Protein AF-A0A2S9FEK5-F1 (afdb_monomer_lite)

Radius of gyration: 18.77 Å; chains: 1; bounding box: 40×40×60 Å

Sequence (97 aa):
RIWVYCGNGKPSEIGGNNLPAKFLEGLTIRTNRTFQETYLANGGSNGVFNFPSSGAHDWGYWGQQLQQMKPDIQRVLGAVPQPSAPPAPVETPVSGG

Foldseek 3Di:
DEEEEAEQLAADPLDQPDDVFSVVRNVVLVVLVVVVVVCVVVVNDPYHYHYDNHDTNDPSVVVVVVVVCVVVCCVVVVPDDDPDDPDDDDDDDDDDD

Structure (mmCIF, N/CA/C/O backbone):
data_AF-A0A2S9FEK5-F1
#
_entry.id   AF-A0A2S9FEK5-F1
#
loop_
_atom_site.group_PDB
_atom_site.id
_atom_site.type_symbol
_atom_site.label_atom_id
_atom_site.label_alt_id
_atom_site.label_comp_id
_atom_site.label_asym_id
_atom_site.label_entity_id
_atom_site.label_seq_id
_atom_site.pdbx_PDB_ins_code
_atom_site.Cartn_x
_atom_site.Cartn_y
_atom_site.Cartn_z
_atom_site.occupancy
_atom_site.B_iso_or_equiv
_atom_site.auth_seq_id
_atom_site.auth_comp_id
_atom_site.auth_asym_id
_atom_site.auth_atom_id
_atom_site.pdbx_PDB_model_num
ATOM 1 N N . ARG A 1 1 ? -7.725 5.145 8.063 1.00 94.25 1 ARG A N 1
ATOM 2 C CA . ARG A 1 1 ? -7.697 3.912 7.243 1.00 94.25 1 ARG A CA 1
ATOM 3 C C . ARG A 1 1 ? -6.510 4.012 6.302 1.00 94.25 1 ARG A C 1
ATOM 5 O O . ARG A 1 1 ? -6.376 5.064 5.695 1.00 94.25 1 ARG A O 1
ATOM 12 N N . ILE A 1 2 ? -5.674 2.980 6.192 1.00 97.00 2 ILE A N 1
ATOM 13 C CA . ILE A 1 2 ? -4.568 2.942 5.218 1.00 97.00 2 ILE A CA 1
ATOM 14 C C . ILE A 1 2 ? -4.567 1.624 4.438 1.00 97.00 2 ILE A C 1
ATOM 16 O O . ILE A 1 2 ? -5.002 0.599 4.963 1.00 97.00 2 ILE A O 1
ATOM 20 N N . TRP A 1 3 ? -4.069 1.664 3.204 1.00 98.06 3 TRP A N 1
ATOM 21 C CA . TRP A 1 3 ? -3.810 0.494 2.367 1.00 98.06 3 TRP A CA 1
ATOM 22 C C . TRP A 1 3 ? -2.395 0.611 1.813 1.00 98.06 3 TRP A C 1
ATOM 24 O O . TRP A 1 3 ? -2.085 1.579 1.122 1.00 98.06 3 TRP A O 1
ATOM 34 N N . VAL A 1 4 ? -1.538 -0.348 2.143 1.00 97.19 4 VAL A N 1
ATOM 35 C CA . VAL A 1 4 ? -0.127 -0.346 1.756 1.00 97.19 4 VAL A CA 1
ATOM 36 C C . VAL A 1 4 ? 0.158 -1.615 0.971 1.00 97.19 4 VAL A C 1
ATOM 38 O O . VAL A 1 4 ? -0.080 -2.719 1.456 1.00 97.19 4 VAL A O 1
ATOM 41 N N . TYR A 1 5 ?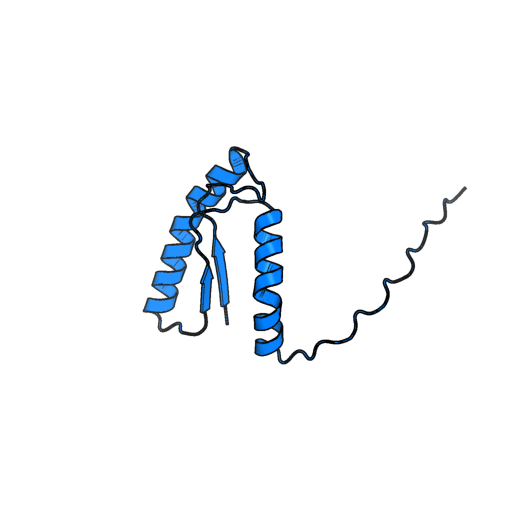 0.672 -1.452 -0.244 1.00 95.56 5 TYR A N 1
ATOM 42 C CA . TYR A 1 5 ? 1.108 -2.544 -1.104 1.00 95.56 5 TYR A CA 1
ATOM 43 C C . TYR A 1 5 ? 2.574 -2.352 -1.474 1.00 95.56 5 TYR A C 1
ATOM 45 O O . TYR A 1 5 ? 2.988 -1.246 -1.816 1.00 95.56 5 TYR A O 1
ATOM 53 N N . CYS A 1 6 ? 3.333 -3.442 -1.444 1.00 93.12 6 CYS A N 1
ATOM 54 C CA . CYS A 1 6 ? 4.649 -3.516 -2.061 1.00 93.12 6 CYS A CA 1
ATOM 55 C C . CYS A 1 6 ? 4.911 -4.970 -2.468 1.00 93.12 6 CYS A C 1
ATOM 57 O O . CYS A 1 6 ? 4.743 -5.888 -1.661 1.00 93.12 6 CYS A O 1
ATOM 59 N N . GLY A 1 7 ? 5.288 -5.182 -3.727 1.00 88.50 7 GLY A N 1
ATOM 60 C CA . GLY A 1 7 ? 5.776 -6.464 -4.216 1.00 88.50 7 GLY A CA 1
ATOM 61 C C . GLY A 1 7 ? 7.166 -6.779 -3.662 1.00 88.50 7 GLY A C 1
ATOM 62 O O . GLY A 1 7 ? 7.699 -6.085 -2.801 1.00 88.50 7 GLY A O 1
ATOM 63 N N . ASN A 1 8 ? 7.794 -7.840 -4.161 1.00 83.62 8 ASN A N 1
ATOM 64 C CA . ASN A 1 8 ? 9.134 -8.249 -3.717 1.00 83.62 8 ASN A CA 1
ATOM 65 C C . ASN A 1 8 ? 10.203 -8.173 -4.820 1.00 83.62 8 ASN A C 1
ATOM 67 O O . ASN A 1 8 ? 11.288 -8.733 -4.655 1.00 83.62 8 ASN A O 1
ATOM 71 N N . GLY A 1 9 ? 9.887 -7.547 -5.956 1.00 77.25 9 GLY A N 1
ATOM 72 C CA . GLY A 1 9 ? 10.763 -7.462 -7.126 1.00 77.25 9 GLY A CA 1
ATOM 73 C C . GLY A 1 9 ? 10.831 -8.744 -7.959 1.00 77.25 9 GLY A C 1
ATOM 74 O O . GLY A 1 9 ? 11.628 -8.816 -8.895 1.00 77.25 9 GLY A O 1
ATOM 75 N N . LYS A 1 10 ? 10.015 -9.763 -7.655 1.00 81.12 10 LYS A N 1
ATOM 76 C CA . LYS A 1 10 ? 9.862 -10.962 -8.490 1.00 81.12 10 LYS A CA 1
ATOM 77 C C . LYS A 1 10 ? 8.599 -10.816 -9.344 1.00 81.12 10 LYS A C 1
ATOM 79 O O . LYS A 1 10 ? 7.504 -11.026 -8.823 1.00 81.12 10 LYS A O 1
ATOM 84 N N . PRO A 1 11 ? 8.711 -10.448 -10.630 1.00 77.12 11 PRO A N 1
ATOM 85 C CA . PRO A 1 11 ? 7.545 -10.327 -11.493 1.00 77.12 11 PRO A CA 1
ATOM 86 C C . PRO A 1 11 ? 6.860 -11.687 -11.668 1.00 77.12 11 PRO A C 1
ATOM 88 O O . PRO A 1 11 ? 7.528 -12.718 -11.763 1.00 77.12 11 PRO A O 1
ATOM 91 N N . SER A 1 12 ? 5.533 -11.672 -11.709 1.00 80.56 12 SER A N 1
ATOM 92 C CA . SER A 1 12 ? 4.695 -12.756 -12.211 1.00 80.56 12 SER A CA 1
ATOM 93 C C . SER A 1 12 ? 4.388 -12.542 -13.701 1.00 80.56 12 SER A C 1
ATOM 95 O O . SER A 1 12 ? 4.940 -11.656 -14.358 1.00 80.56 12 SER A O 1
ATOM 97 N N . GLU A 1 13 ? 3.463 -13.337 -14.229 1.00 78.62 13 GLU A N 1
ATOM 98 C CA . GLU A 1 13 ? 2.891 -13.203 -15.575 1.00 78.62 13 GLU A CA 1
ATOM 99 C C . GLU A 1 13 ? 2.219 -11.844 -15.862 1.00 78.62 13 GLU A C 1
ATOM 101 O O . GLU A 1 13 ? 1.973 -11.522 -17.020 1.00 78.62 13 GLU A O 1
ATOM 106 N N . ILE A 1 14 ? 1.983 -11.015 -14.836 1.00 76.00 14 ILE A N 1
ATOM 107 C CA . ILE A 1 14 ? 1.347 -9.689 -14.944 1.00 76.00 14 ILE A CA 1
ATOM 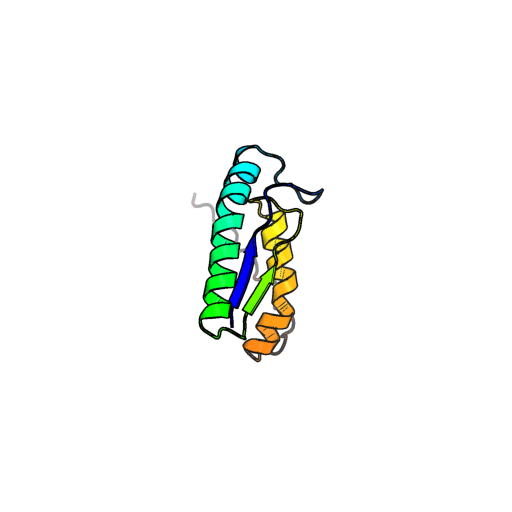108 C C . ILE A 1 14 ? 2.263 -8.643 -15.613 1.00 76.00 14 ILE A C 1
ATOM 110 O O . ILE A 1 14 ? 1.768 -7.656 -16.149 1.00 76.00 14 ILE A O 1
ATOM 114 N N . GLY A 1 15 ? 3.586 -8.849 -15.624 1.00 76.88 15 GLY A N 1
ATOM 115 C CA . GLY A 1 15 ? 4.540 -7.950 -16.286 1.00 76.88 15 GLY A CA 1
ATOM 116 C C . GLY A 1 15 ? 5.645 -7.430 -15.367 1.00 76.88 15 GLY A C 1
ATOM 117 O O . GLY A 1 15 ? 5.908 -7.993 -14.301 1.00 76.88 15 GLY A O 1
ATOM 118 N N . GLY A 1 16 ? 6.339 -6.368 -15.793 1.00 70.25 16 GLY A N 1
ATOM 119 C CA . GLY A 1 16 ? 7.438 -5.757 -15.033 1.00 70.25 16 GLY A CA 1
ATOM 120 C C . GLY A 1 16 ? 8.751 -6.552 -15.031 1.00 70.25 16 GLY A C 1
ATOM 121 O O . GLY A 1 16 ? 9.576 -6.397 -14.131 1.00 70.25 16 GLY A O 1
ATOM 122 N N . ASN A 1 17 ? 8.980 -7.415 -16.029 1.00 73.50 17 ASN A N 1
ATOM 123 C CA . ASN A 1 17 ? 10.213 -8.205 -16.150 1.00 73.50 17 ASN A CA 1
ATOM 124 C C . ASN A 1 17 ? 11.400 -7.399 -16.716 1.00 73.50 17 ASN A C 1
ATOM 126 O O . ASN A 1 17 ? 12.078 -7.843 -17.638 1.00 73.50 17 ASN A O 1
ATOM 130 N N . ASN A 1 18 ? 11.664 -6.216 -16.157 1.00 74.62 18 ASN A N 1
ATOM 131 C CA . ASN A 1 18 ? 12.835 -5.402 -16.478 1.00 74.62 18 ASN A CA 1
ATOM 132 C C . ASN A 1 18 ? 13.677 -5.121 -15.218 1.00 74.62 18 ASN A C 1
ATOM 134 O O . ASN A 1 18 ? 13.179 -5.130 -14.093 1.00 74.62 18 ASN A O 1
ATOM 138 N N . LEU A 1 19 ? 14.987 -4.936 -15.408 1.00 73.50 19 LEU A N 1
ATOM 139 C CA . LEU A 1 19 ? 15.967 -4.773 -14.325 1.00 73.50 19 LEU A CA 1
ATOM 140 C C . LEU A 1 19 ? 15.647 -3.605 -13.367 1.00 73.50 19 LEU A C 1
ATOM 142 O O . LEU A 1 19 ? 15.682 -3.835 -12.155 1.00 73.50 19 LEU A O 1
ATOM 146 N N . PRO A 1 20 ? 15.279 -2.400 -13.851 1.00 74.38 20 PRO A N 1
ATOM 147 C CA . PRO A 1 20 ? 14.905 -1.291 -12.973 1.00 74.38 20 PRO A CA 1
ATOM 148 C C . PRO A 1 20 ? 13.697 -1.604 -12.078 1.00 74.38 20 PRO A C 1
ATOM 150 O O . PRO A 1 20 ? 13.749 -1.348 -10.875 1.00 74.38 20 PRO A O 1
ATOM 153 N N . ALA A 1 21 ? 12.644 -2.223 -12.627 1.00 64.19 21 ALA A N 1
ATOM 154 C CA . ALA A 1 21 ? 11.422 -2.523 -11.880 1.00 64.19 21 ALA A CA 1
ATOM 155 C C . ALA A 1 21 ? 11.622 -3.584 -10.787 1.00 64.19 21 ALA A C 1
ATOM 157 O O . ALA A 1 21 ? 10.978 -3.516 -9.741 1.00 64.19 21 ALA A O 1
ATOM 158 N N . LYS A 1 22 ? 12.530 -4.549 -10.993 1.00 69.81 22 LYS A N 1
ATOM 159 C CA . LYS A 1 22 ? 12.904 -5.533 -9.960 1.00 69.81 22 LYS A CA 1
ATOM 160 C C . LYS A 1 22 ? 13.720 -4.901 -8.835 1.00 69.81 22 LYS A C 1
ATOM 162 O O . LYS A 1 22 ? 13.499 -5.206 -7.665 1.00 69.81 22 LYS A O 1
ATOM 167 N N . PHE A 1 23 ? 14.674 -4.041 -9.195 1.00 70.94 23 PHE A N 1
ATOM 168 C CA . PHE A 1 23 ? 15.597 -3.427 -8.244 1.00 70.94 23 PHE A CA 1
ATOM 169 C C . PHE A 1 23 ? 14.895 -2.430 -7.318 1.00 70.94 23 PHE A C 1
ATOM 171 O O . PHE A 1 23 ? 15.067 -2.513 -6.103 1.00 70.94 23 PHE A O 1
ATOM 178 N N . LEU A 1 24 ? 14.068 -1.537 -7.872 1.00 71.12 24 LEU A N 1
ATOM 179 C CA . LEU A 1 24 ? 13.325 -0.553 -7.081 1.00 71.12 24 LEU A CA 1
ATOM 180 C C . LEU A 1 24 ? 12.409 -1.234 -6.058 1.00 71.12 24 LEU A C 1
ATOM 182 O O . LEU A 1 24 ? 12.461 -0.902 -4.877 1.00 71.12 24 LEU A O 1
ATOM 186 N N . GLU A 1 25 ? 11.661 -2.253 -6.482 1.00 60.91 25 GLU A N 1
ATOM 187 C CA . GLU A 1 25 ? 10.727 -2.961 -5.601 1.00 60.91 25 GLU A CA 1
ATOM 188 C C . GLU A 1 25 ? 11.453 -3.785 -4.514 1.00 60.91 25 GLU A C 1
ATOM 190 O O . GLU A 1 25 ? 11.023 -3.850 -3.360 1.00 60.91 25 GLU A O 1
ATOM 195 N N . GLY A 1 26 ? 12.606 -4.379 -4.849 1.00 64.38 26 GLY A N 1
ATOM 196 C CA . GLY A 1 26 ? 13.450 -5.100 -3.892 1.00 64.38 26 GLY A CA 1
ATOM 197 C C . GLY A 1 26 ? 14.064 -4.204 -2.806 1.00 64.38 26 GLY A C 1
ATOM 198 O O . GLY A 1 26 ? 14.298 -4.670 -1.688 1.00 64.38 26 GLY A O 1
ATOM 199 N N . LEU A 1 27 ? 14.296 -2.920 -3.100 1.00 74.44 27 LEU A N 1
ATOM 200 C CA . LEU A 1 27 ? 14.732 -1.937 -2.104 1.00 74.44 27 LEU A CA 1
ATOM 201 C C . LEU A 1 27 ? 13.572 -1.483 -1.209 1.00 74.44 27 LEU A C 1
ATOM 203 O O . LEU A 1 27 ? 13.731 -1.397 0.012 1.00 74.44 27 LEU A O 1
ATOM 207 N N . THR A 1 28 ? 12.402 -1.218 -1.791 1.00 78.00 28 THR A N 1
ATOM 208 C CA . THR A 1 28 ? 11.270 -0.618 -1.071 1.00 78.00 28 THR A CA 1
ATOM 209 C C . THR A 1 28 ? 10.507 -1.604 -0.193 1.00 78.00 28 THR A C 1
ATOM 211 O O . THR A 1 28 ? 9.856 -1.183 0.764 1.00 78.00 28 THR A O 1
ATOM 214 N N . ILE A 1 29 ? 10.590 -2.915 -0.443 1.00 85.88 29 ILE A N 1
ATOM 215 C CA . ILE A 1 29 ? 9.867 -3.893 0.387 1.00 85.88 29 ILE A CA 1
ATOM 216 C C . ILE A 1 29 ? 10.337 -3.890 1.847 1.00 85.88 29 ILE A C 1
ATOM 218 O O . ILE A 1 29 ? 9.534 -4.103 2.756 1.00 85.88 29 ILE A O 1
ATOM 222 N N . ARG A 1 30 ? 11.620 -3.603 2.105 1.00 86.62 30 ARG A N 1
ATOM 223 C CA . ARG A 1 30 ? 12.149 -3.521 3.477 1.00 86.62 30 ARG A CA 1
ATOM 224 C C . ARG A 1 30 ? 11.538 -2.345 4.233 1.00 86.62 30 ARG A C 1
ATOM 226 O O . ARG A 1 30 ? 11.021 -2.536 5.327 1.00 86.62 30 ARG A O 1
ATOM 233 N N . THR A 1 31 ? 11.530 -1.159 3.628 1.00 91.44 31 THR A N 1
ATOM 234 C CA . THR A 1 31 ? 10.977 0.047 4.261 1.00 91.44 31 THR A CA 1
ATOM 235 C C . THR A 1 31 ? 9.465 -0.050 4.461 1.00 91.44 31 THR A C 1
ATOM 237 O O . THR A 1 31 ? 8.968 0.373 5.501 1.00 91.44 31 THR A O 1
ATOM 240 N N . ASN A 1 32 ? 8.730 -0.681 3.538 1.00 93.75 32 ASN A N 1
ATOM 241 C CA . ASN A 1 32 ? 7.293 -0.932 3.700 1.00 93.75 32 ASN A CA 1
ATOM 242 C C . ASN A 1 32 ? 6.979 -1.889 4.865 1.00 93.75 32 ASN A C 1
ATOM 244 O O . ASN A 1 32 ? 6.013 -1.662 5.595 1.00 93.75 32 ASN A O 1
ATOM 248 N N . ARG A 1 33 ? 7.804 -2.924 5.090 1.00 94.62 33 ARG A N 1
ATOM 249 C CA . ARG A 1 33 ? 7.665 -3.800 6.269 1.00 94.62 33 ARG A CA 1
ATOM 250 C C . ARG A 1 33 ? 7.986 -3.062 7.565 1.00 94.62 33 ARG A C 1
ATOM 252 O O . ARG A 1 33 ? 7.188 -3.123 8.492 1.00 94.62 33 ARG A O 1
ATOM 259 N N . THR A 1 34 ? 9.069 -2.284 7.599 1.00 96.31 34 THR A N 1
ATOM 260 C CA . THR A 1 34 ? 9.387 -1.430 8.756 1.00 96.31 34 THR A CA 1
ATOM 261 C C . THR A 1 34 ? 8.252 -0.449 9.062 1.00 96.31 34 THR A C 1
ATOM 263 O O . THR A 1 34 ? 7.916 -0.228 10.225 1.00 96.31 34 THR A O 1
ATOM 266 N N . PHE A 1 35 ? 7.605 0.109 8.035 1.00 97.25 35 PHE A N 1
ATOM 267 C CA . PHE A 1 35 ? 6.433 0.961 8.218 1.00 97.25 35 PHE A CA 1
ATOM 268 C C . PHE A 1 35 ? 5.250 0.197 8.836 1.00 97.25 35 PHE A C 1
ATOM 270 O O . PHE A 1 35 ? 4.631 0.712 9.765 1.00 97.25 35 PHE A O 1
ATOM 277 N N . GLN A 1 36 ? 4.959 -1.032 8.387 1.00 97.75 36 GLN A N 1
ATOM 278 C CA . GLN A 1 36 ? 3.930 -1.882 9.005 1.00 97.75 36 GLN A CA 1
ATOM 279 C C . GLN A 1 36 ? 4.231 -2.150 10.484 1.00 97.75 36 GLN A C 1
ATOM 281 O O . GLN A 1 36 ? 3.359 -1.963 11.330 1.00 97.75 36 GLN A O 1
ATOM 286 N N . GLU A 1 37 ? 5.453 -2.577 10.797 1.00 97.81 37 GLU A N 1
ATOM 287 C CA . GLU A 1 37 ? 5.888 -2.858 12.169 1.00 97.81 37 GLU A CA 1
ATOM 288 C C . GLU A 1 37 ? 5.730 -1.619 13.057 1.00 97.81 37 GLU A C 1
ATOM 290 O O . GLU A 1 37 ? 5.121 -1.689 14.123 1.00 97.81 37 GLU A O 1
ATOM 295 N N . THR A 1 38 ? 6.184 -0.460 12.572 1.00 98.06 38 THR A N 1
ATOM 296 C CA . THR A 1 38 ? 6.051 0.824 13.276 1.00 98.06 38 THR A CA 1
ATOM 297 C C . THR A 1 38 ? 4.585 1.213 13.473 1.00 98.06 38 THR A C 1
ATOM 299 O O . THR A 1 38 ? 4.206 1.649 14.560 1.00 98.06 38 THR A O 1
ATOM 302 N N . TYR A 1 39 ? 3.743 1.041 12.450 1.00 98.44 39 TYR A N 1
ATOM 303 C CA . TYR A 1 39 ? 2.309 1.320 12.526 1.00 98.44 39 TYR A CA 1
ATOM 304 C C . TYR A 1 39 ? 1.632 0.487 13.620 1.00 98.44 39 TYR A C 1
ATOM 306 O O . TYR A 1 39 ? 0.903 1.039 14.444 1.00 98.44 39 TYR A O 1
ATOM 314 N N . LEU A 1 40 ? 1.908 -0.821 13.666 1.00 98.12 40 LEU A N 1
ATOM 315 C CA . LEU A 1 40 ? 1.359 -1.729 14.676 1.00 98.12 40 LEU A CA 1
ATOM 316 C C . LEU A 1 40 ? 1.895 -1.414 16.079 1.00 98.12 40 LEU A C 1
ATOM 318 O O . LEU A 1 40 ? 1.116 -1.353 17.029 1.00 98.12 40 LEU A O 1
ATOM 322 N N . ALA A 1 41 ? 3.199 -1.150 16.210 1.00 98.25 41 ALA A N 1
ATOM 323 C CA . ALA A 1 41 ? 3.831 -0.807 17.485 1.0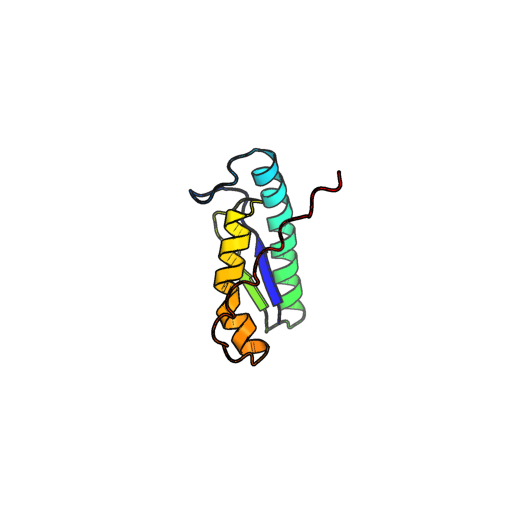0 98.25 41 ALA A CA 1
ATOM 324 C C . ALA A 1 41 ? 3.262 0.480 18.109 1.00 98.25 41 ALA A C 1
ATOM 326 O O . ALA A 1 41 ? 3.216 0.602 19.329 1.00 98.25 41 ALA A O 1
ATOM 327 N N . ASN A 1 42 ? 2.777 1.414 17.285 1.00 98.19 42 ASN A N 1
ATOM 328 C CA . ASN A 1 42 ? 2.124 2.650 17.727 1.00 98.19 42 ASN A CA 1
ATOM 329 C C . ASN A 1 42 ? 0.590 2.518 17.851 1.00 98.19 42 ASN A C 1
ATOM 331 O O . ASN A 1 42 ? -0.121 3.522 17.855 1.00 98.19 42 ASN A O 1
ATOM 335 N N . GLY A 1 43 ? 0.056 1.294 17.941 1.00 98.19 43 GLY A N 1
ATOM 336 C CA . GLY A 1 43 ? -1.370 1.039 18.180 1.00 98.19 43 GLY A CA 1
ATOM 337 C C . GLY A 1 43 ? -2.260 1.130 16.936 1.00 98.19 43 GLY A C 1
ATOM 338 O O . GLY A 1 43 ? -3.487 1.150 17.045 1.00 98.19 43 GLY A O 1
ATOM 339 N N . GLY A 1 44 ? -1.669 1.185 15.742 1.00 98.00 44 GLY A N 1
ATOM 340 C CA . GLY A 1 44 ? -2.405 1.173 14.488 1.00 98.00 44 GLY A CA 1
ATOM 341 C C . GLY A 1 44 ? -3.203 -0.121 14.304 1.00 98.00 44 GLY A C 1
ATOM 342 O O . GLY A 1 44 ? -2.655 -1.216 14.347 1.00 98.00 44 GLY A O 1
ATOM 343 N N . SER A 1 45 ? -4.507 0.001 14.056 1.00 97.69 45 SER A N 1
ATOM 344 C CA . SER A 1 45 ? -5.435 -1.140 13.955 1.00 97.69 45 SER A CA 1
ATOM 345 C C . SER A 1 45 ? -6.355 -1.094 12.729 1.00 97.69 45 SER A C 1
ATOM 347 O O . SER A 1 45 ? -7.194 -1.967 12.534 1.00 97.69 45 SER A O 1
ATOM 349 N N . ASN A 1 46 ? -6.202 -0.085 11.867 1.00 97.75 46 ASN A N 1
ATOM 350 C CA . ASN A 1 46 ? -7.081 0.179 10.724 1.00 97.75 46 ASN A CA 1
ATOM 351 C C . ASN A 1 46 ? -6.296 0.278 9.402 1.00 97.75 46 ASN A C 1
ATOM 353 O O . ASN A 1 46 ? -6.503 1.197 8.596 1.00 97.75 46 ASN A O 1
ATOM 357 N N . GLY A 1 47 ? -5.373 -0.661 9.198 1.00 97.06 47 GLY A N 1
ATOM 358 C CA . GLY A 1 47 ? -4.557 -0.787 7.991 1.00 97.06 47 GLY A CA 1
ATOM 359 C C . GLY A 1 47 ? -4.771 -2.121 7.277 1.00 97.06 47 GLY A C 1
ATOM 360 O O . GLY A 1 47 ? -5.071 -3.125 7.917 1.00 97.06 47 GLY A O 1
ATOM 361 N N . VAL A 1 48 ? -4.614 -2.127 5.954 1.00 97.75 48 VAL A N 1
ATOM 362 C CA . VAL A 1 48 ? -4.397 -3.336 5.142 1.00 97.75 48 VAL A CA 1
ATOM 363 C C . VAL A 1 48 ? -2.986 -3.269 4.577 1.00 97.75 48 VAL A C 1
ATOM 365 O O . VAL A 1 48 ? -2.598 -2.245 4.017 1.00 97.75 48 VAL A O 1
ATOM 368 N N . PHE A 1 49 ? -2.230 -4.353 4.735 1.00 97.44 49 PHE A N 1
ATOM 369 C CA . PHE A 1 49 ? -0.849 -4.473 4.279 1.00 97.44 49 PHE A CA 1
ATOM 370 C C . PHE A 1 49 ? -0.726 -5.694 3.366 1.00 97.44 49 PHE A C 1
ATOM 372 O O . PHE A 1 49 ? -0.853 -6.828 3.826 1.00 97.44 49 PHE A O 1
ATOM 379 N N . ASN A 1 50 ? -0.477 -5.461 2.078 1.00 96.25 50 ASN A N 1
ATOM 380 C CA . ASN A 1 50 ? -0.369 -6.494 1.052 1.00 96.25 50 ASN A CA 1
ATOM 381 C C . ASN A 1 50 ? 1.084 -6.615 0.584 1.00 96.25 50 ASN A C 1
ATOM 383 O O . ASN A 1 50 ? 1.548 -5.813 -0.226 1.00 96.25 50 ASN A O 1
ATOM 387 N N . PHE A 1 51 ? 1.788 -7.643 1.067 1.00 95.06 51 PHE A N 1
ATOM 388 C CA . PHE A 1 51 ? 3.188 -7.922 0.715 1.00 95.06 51 PHE A CA 1
ATOM 389 C C . PHE A 1 51 ? 3.363 -9.305 0.067 1.00 95.06 51 PHE A C 1
ATOM 391 O O . PHE A 1 51 ? 3.967 -10.195 0.681 1.00 95.06 51 PHE A O 1
ATOM 398 N N . PRO A 1 52 ? 2.804 -9.522 -1.139 1.00 90.50 52 PRO A N 1
ATOM 399 C CA . PRO A 1 52 ? 2.862 -10.810 -1.820 1.00 90.50 52 PRO A CA 1
ATOM 400 C C . PRO A 1 52 ? 4.295 -11.247 -2.156 1.00 90.50 52 PRO A C 1
ATOM 402 O O . PRO A 1 52 ? 5.229 -10.452 -2.255 1.00 90.50 52 PRO A O 1
ATOM 405 N N . SER A 1 53 ? 4.470 -12.551 -2.385 1.00 86.00 53 SER A N 1
ATOM 406 C CA . SER A 1 53 ? 5.741 -13.147 -2.820 1.00 86.00 53 SER A CA 1
ATOM 407 C C . SER A 1 53 ? 6.042 -12.948 -4.315 1.00 86.00 53 SER A C 1
ATOM 409 O O . SER A 1 53 ? 6.974 -13.568 -4.834 1.00 86.00 53 SER A O 1
ATOM 411 N N . SER A 1 54 ? 5.273 -12.100 -4.997 1.00 83.00 54 SER A N 1
ATOM 412 C CA . SER A 1 54 ? 5.481 -11.651 -6.375 1.00 83.00 54 SER A CA 1
ATOM 413 C C . SER A 1 54 ? 5.052 -10.186 -6.508 1.00 83.00 54 SER A C 1
ATOM 415 O O . SER A 1 54 ? 4.348 -9.672 -5.642 1.00 83.00 54 SER A O 1
ATOM 417 N N . GLY A 1 55 ? 5.500 -9.508 -7.560 1.00 83.69 55 GLY A N 1
ATOM 418 C CA . GLY A 1 55 ? 5.224 -8.097 -7.818 1.00 83.69 55 GLY A CA 1
ATOM 419 C C . GLY A 1 55 ? 6.473 -7.345 -8.258 1.00 83.69 55 GLY A C 1
ATOM 420 O O . GLY A 1 55 ? 7.556 -7.556 -7.709 1.00 83.69 55 GLY A O 1
ATOM 421 N N . ALA A 1 56 ? 6.319 -6.468 -9.244 1.00 84.25 56 ALA A N 1
ATOM 422 C CA . ALA A 1 56 ? 7.354 -5.550 -9.706 1.00 84.25 56 ALA A CA 1
ATOM 423 C C . ALA A 1 56 ? 6.811 -4.114 -9.743 1.00 84.25 56 ALA A C 1
ATOM 425 O O . ALA A 1 56 ? 5.603 -3.899 -9.623 1.00 84.25 56 ALA A O 1
ATOM 426 N N . HIS A 1 57 ? 7.709 -3.144 -9.920 1.00 85.56 57 HIS A N 1
ATOM 427 C CA . HIS A 1 57 ? 7.371 -1.726 -10.030 1.00 85.56 57 HIS A CA 1
ATOM 428 C C . HIS A 1 57 ? 6.741 -1.401 -11.400 1.00 85.56 57 HIS A C 1
ATOM 430 O O . HIS A 1 57 ? 7.379 -0.815 -12.273 1.00 85.56 57 HIS A O 1
ATOM 436 N N . ASP A 1 58 ? 5.515 -1.879 -11.618 1.00 87.44 58 ASP A N 1
ATOM 437 C CA . ASP A 1 58 ? 4.825 -1.866 -12.909 1.00 87.44 58 ASP A CA 1
ATOM 438 C C . ASP A 1 58 ? 3.313 -1.621 -12.743 1.00 87.44 58 ASP A C 1
ATOM 440 O O . ASP A 1 58 ? 2.688 -2.080 -11.778 1.00 87.44 58 ASP A O 1
ATOM 444 N N . TRP A 1 59 ? 2.719 -0.916 -13.712 1.00 89.94 59 TRP A N 1
ATOM 445 C CA . TRP A 1 59 ? 1.306 -0.530 -13.721 1.00 89.9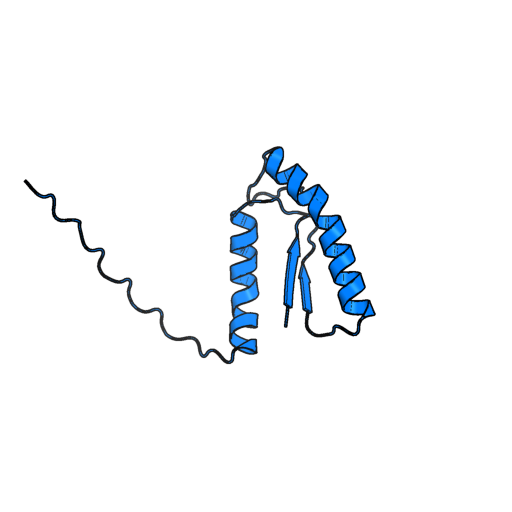4 59 TRP A CA 1
ATOM 446 C C . TRP A 1 59 ? 0.341 -1.709 -13.622 1.00 89.94 59 TRP A C 1
ATOM 448 O O . TRP A 1 59 ? -0.730 -1.544 -13.035 1.00 89.94 59 TRP A O 1
ATOM 458 N N . GLY A 1 60 ? 0.702 -2.889 -14.138 1.00 90.75 60 GLY A N 1
ATOM 459 C CA . GLY A 1 60 ? -0.146 -4.078 -14.037 1.00 90.75 60 GLY A CA 1
ATOM 460 C C . GLY A 1 60 ? -0.478 -4.433 -12.583 1.00 90.75 60 GLY A C 1
ATOM 461 O O . GLY A 1 60 ? -1.637 -4.689 -12.246 1.00 90.75 60 GLY A O 1
ATOM 462 N N . TYR A 1 61 ? 0.510 -4.350 -11.687 1.00 89.56 61 TYR A N 1
ATOM 463 C CA . TYR A 1 61 ? 0.311 -4.640 -10.264 1.00 89.56 61 TYR A CA 1
ATOM 464 C C . TYR A 1 61 ? -0.460 -3.530 -9.549 1.00 89.56 61 TYR A C 1
ATOM 466 O O . TYR A 1 61 ? -1.351 -3.814 -8.747 1.00 89.56 61 TYR A O 1
ATOM 474 N N . TRP A 1 62 ? -0.163 -2.262 -9.846 1.00 91.44 62 TRP A N 1
ATOM 475 C CA . TRP A 1 62 ? -0.881 -1.134 -9.242 1.00 91.44 62 TRP A CA 1
ATOM 476 C C . TRP A 1 62 ? -2.353 -1.101 -9.665 1.00 91.44 62 TRP A C 1
ATOM 478 O O . TRP A 1 62 ? -3.231 -0.878 -8.832 1.00 91.44 62 TRP A O 1
ATOM 488 N N . GLY A 1 63 ? -2.639 -1.408 -10.933 1.00 94.50 63 GLY A N 1
ATOM 489 C CA . GLY A 1 63 ? -4.000 -1.554 -11.442 1.00 94.50 63 GLY A CA 1
ATOM 490 C C . GLY A 1 63 ? -4.763 -2.677 -10.738 1.00 94.50 63 GLY A C 1
ATOM 491 O O . GLY A 1 63 ? -5.914 -2.485 -10.340 1.00 94.50 63 GLY A O 1
ATOM 492 N N . GLN A 1 64 ? -4.115 -3.821 -10.500 1.00 94.38 64 GLN A N 1
ATOM 493 C CA . GLN A 1 64 ? -4.713 -4.918 -9.738 1.00 94.38 64 GLN A CA 1
ATOM 494 C C . GLN A 1 64 ? -5.048 -4.497 -8.297 1.00 94.38 64 GLN A C 1
ATOM 496 O O . GLN A 1 64 ? -6.144 -4.787 -7.814 1.00 94.38 64 GLN A O 1
ATOM 501 N N . GLN A 1 65 ? -4.143 -3.783 -7.618 1.00 95.81 65 GLN A N 1
ATOM 502 C CA . GLN A 1 65 ? -4.401 -3.266 -6.271 1.00 95.81 65 GLN A CA 1
ATOM 503 C C . GLN A 1 65 ? -5.573 -2.283 -6.250 1.00 95.81 65 GLN A C 1
ATOM 505 O O . GLN A 1 65 ? -6.436 -2.395 -5.384 1.00 95.81 65 GLN A O 1
ATOM 510 N N . LEU A 1 66 ? -5.672 -1.380 -7.229 1.00 95.69 66 LEU A N 1
ATOM 511 C CA . LEU A 1 66 ? -6.796 -0.446 -7.321 1.00 95.69 66 LEU A CA 1
ATOM 512 C C . LEU A 1 66 ? -8.145 -1.179 -7.415 1.00 95.69 66 LEU A C 1
ATOM 514 O O . LEU A 1 66 ? -9.102 -0.805 -6.734 1.00 95.69 66 LEU A O 1
ATOM 518 N N . GLN A 1 67 ? -8.218 -2.253 -8.208 1.00 96.38 67 GLN A N 1
ATOM 519 C CA . GLN A 1 67 ? -9.430 -3.076 -8.293 1.00 96.38 67 GLN A CA 1
ATOM 520 C C . GLN A 1 67 ? -9.749 -3.769 -6.960 1.00 96.38 67 GLN A C 1
ATOM 522 O O . GLN A 1 67 ? -10.908 -3.800 -6.550 1.00 96.38 67 GLN A O 1
ATOM 527 N N . GLN A 1 68 ? -8.733 -4.264 -6.246 1.00 96.00 68 GLN A N 1
ATOM 528 C CA . GLN A 1 68 ? -8.900 -4.879 -4.921 1.00 96.00 68 GLN A CA 1
ATOM 529 C C . GLN A 1 68 ? -9.354 -3.871 -3.853 1.00 96.00 68 GLN A C 1
ATOM 531 O O . GLN A 1 68 ? -10.123 -4.222 -2.960 1.00 96.00 68 GLN A O 1
ATOM 536 N N . MET A 1 69 ? -8.914 -2.614 -3.951 1.00 97.00 69 MET A N 1
ATOM 537 C CA . MET A 1 69 ? -9.259 -1.544 -3.010 1.00 97.00 69 MET A CA 1
ATOM 538 C C . MET A 1 69 ? -10.688 -1.027 -3.184 1.00 97.00 69 MET A C 1
ATOM 540 O O . MET A 1 69 ? -11.264 -0.506 -2.230 1.00 97.00 69 MET A O 1
ATOM 544 N N . LYS A 1 70 ? -11.274 -1.159 -4.379 1.00 94.50 70 LYS A N 1
ATOM 545 C CA . LYS A 1 70 ? -12.593 -0.609 -4.720 1.00 94.50 70 LYS A CA 1
ATOM 546 C C . LYS A 1 70 ? -13.687 -0.880 -3.667 1.00 94.50 70 LYS A C 1
ATOM 548 O O . LYS A 1 70 ? -14.275 0.102 -3.207 1.00 94.50 70 LYS A O 1
ATOM 553 N N . PRO A 1 71 ? -13.967 -2.130 -3.240 1.00 95.19 71 PRO A N 1
ATOM 554 C CA . PRO A 1 71 ? -14.996 -2.382 -2.228 1.00 95.19 71 PRO A CA 1
ATOM 555 C C . PRO A 1 71 ? -14.661 -1.768 -0.860 1.00 95.19 71 PRO A C 1
ATOM 557 O O . PRO A 1 71 ? -15.560 -1.298 -0.162 1.00 95.19 71 PRO A O 1
ATOM 560 N N . ASP A 1 72 ? -13.382 -1.724 -0.471 1.00 96.56 72 ASP A N 1
ATOM 561 C CA . ASP A 1 72 ? -12.973 -1.124 0.804 1.00 96.56 72 ASP A CA 1
ATOM 562 C C . ASP A 1 72 ? -13.141 0.397 0.793 1.00 96.56 72 ASP A C 1
ATOM 564 O O . ASP A 1 72 ? -13.705 0.952 1.734 1.00 96.56 72 ASP A O 1
ATOM 568 N N . ILE A 1 73 ? -12.726 1.060 -0.292 1.00 96.00 73 ILE A N 1
ATOM 569 C CA . ILE A 1 73 ? -12.911 2.504 -0.484 1.00 96.00 73 ILE A CA 1
ATOM 570 C C . ILE A 1 73 ? -14.398 2.852 -0.422 1.00 96.00 73 ILE A C 1
ATOM 572 O O . ILE A 1 73 ? -14.780 3.765 0.309 1.00 96.00 73 ILE A O 1
ATOM 576 N N . GLN A 1 74 ? -15.245 2.108 -1.141 1.00 95.31 74 GLN A N 1
ATOM 577 C CA . GLN A 1 74 ? -16.691 2.339 -1.138 1.00 95.31 74 GLN A CA 1
ATOM 578 C C . GLN A 1 74 ? -17.277 2.235 0.271 1.00 95.31 74 GLN A C 1
ATOM 580 O O . GLN A 1 74 ? -17.984 3.138 0.712 1.00 95.31 74 GLN A O 1
ATOM 585 N N . ARG A 1 75 ? -16.924 1.178 1.008 1.00 95.25 75 ARG A N 1
ATOM 586 C CA . ARG A 1 75 ? -17.384 0.965 2.383 1.00 95.25 75 ARG A CA 1
ATOM 587 C C . ARG A 1 75 ? -16.909 2.063 3.336 1.00 95.25 75 ARG A C 1
ATOM 589 O O . ARG A 1 75 ? -17.696 2.542 4.145 1.00 95.25 75 ARG A O 1
ATOM 596 N N . VAL A 1 76 ? -15.631 2.440 3.278 1.00 95.88 76 VAL A N 1
ATOM 597 C CA . VAL A 1 76 ? -15.025 3.405 4.215 1.00 95.88 76 VAL A CA 1
ATOM 598 C C . VAL A 1 76 ? -15.537 4.820 3.975 1.00 95.88 76 VAL A C 1
ATOM 600 O O . VAL A 1 76 ? -15.734 5.557 4.936 1.00 95.88 76 VAL A O 1
ATOM 603 N N . LEU A 1 77 ? -15.763 5.191 2.715 1.00 95.56 77 LEU A N 1
ATOM 604 C CA . LEU A 1 77 ? -16.265 6.515 2.350 1.00 95.56 77 LEU A CA 1
ATOM 605 C C . LEU A 1 77 ? -17.799 6.587 2.309 1.00 95.56 77 LEU A C 1
ATOM 607 O O . LEU A 1 77 ? -18.342 7.653 2.038 1.00 95.56 77 LEU A O 1
ATOM 611 N N . GLY A 1 78 ? -18.501 5.473 2.548 1.00 93.06 78 GLY A N 1
ATOM 612 C CA . GLY A 1 78 ? -19.961 5.411 2.444 1.00 93.06 78 GLY A CA 1
ATOM 613 C C . GLY A 1 78 ? -20.480 5.662 1.024 1.00 93.06 78 GLY A C 1
ATOM 614 O O . GLY A 1 78 ? -21.603 6.133 0.854 1.00 93.06 78 GLY A O 1
ATOM 615 N N . ALA A 1 79 ? -19.672 5.386 -0.003 1.00 90.81 79 ALA A N 1
ATOM 616 C CA . ALA A 1 79 ? -20.067 5.613 -1.384 1.00 90.81 79 ALA A CA 1
ATOM 617 C C . ALA A 1 79 ? -21.080 4.554 -1.833 1.00 90.81 79 ALA A C 1
ATOM 619 O O . ALA A 1 79 ? -20.808 3.353 -1.803 1.00 90.81 79 ALA A O 1
ATOM 620 N N . VAL A 1 80 ? -22.232 5.016 -2.314 1.00 86.00 80 VAL A N 1
ATOM 621 C CA . VAL A 1 80 ? -23.236 4.167 -2.958 1.00 86.00 80 VAL A CA 1
ATOM 622 C C . VAL A 1 80 ? -22.874 4.051 -4.439 1.00 86.00 80 VAL A C 1
ATOM 624 O O . VAL A 1 80 ? -22.801 5.086 -5.109 1.00 86.00 80 VAL A O 1
ATOM 627 N N . PRO A 1 81 ? -22.634 2.836 -4.974 1.00 80.56 81 PRO A N 1
ATOM 628 C CA . PRO A 1 81 ? -22.322 2.654 -6.385 1.00 80.56 81 PRO A CA 1
ATOM 629 C C . PRO A 1 81 ? -23.398 3.304 -7.255 1.00 80.56 81 PRO A C 1
ATOM 631 O O . PRO A 1 81 ? -24.567 2.935 -7.183 1.00 80.56 81 PRO A O 1
ATOM 634 N N . GLN A 1 82 ? -23.001 4.285 -8.060 1.00 75.44 82 GLN A N 1
ATOM 635 C CA . GLN A 1 82 ? -23.860 4.846 -9.094 1.00 75.44 82 GLN A CA 1
ATOM 636 C C . GLN A 1 82 ? -23.656 4.060 -10.395 1.00 75.44 82 GLN A C 1
ATOM 638 O O . GLN A 1 82 ? -22.548 3.558 -10.631 1.00 75.44 82 GLN A O 1
ATOM 643 N N . PRO A 1 83 ? -24.682 3.955 -11.255 1.00 75.62 83 PRO A N 1
ATOM 644 C CA . PRO A 1 83 ? -24.490 3.511 -12.627 1.00 75.62 83 PRO A CA 1
ATOM 645 C C . PRO A 1 83 ? -23.390 4.347 -13.288 1.00 75.62 83 PRO A C 1
ATOM 647 O O . PRO A 1 83 ? -23.332 5.563 -13.097 1.00 75.62 83 PRO A O 1
ATOM 650 N N . SER A 1 84 ? -22.501 3.705 -14.045 1.00 76.12 84 SER A N 1
ATOM 651 C CA . SER A 1 84 ? -21.476 4.424 -14.800 1.00 76.12 84 SER A CA 1
ATOM 652 C C . SER A 1 84 ? -22.152 5.418 -15.743 1.00 76.12 84 SER A C 1
ATOM 654 O O . SER A 1 84 ? -22.971 5.019 -16.572 1.00 76.12 84 SER A O 1
ATOM 656 N N . ALA A 1 85 ? -21.819 6.704 -15.610 1.00 71.94 85 ALA A N 1
ATOM 657 C CA . ALA A 1 85 ? -22.238 7.700 -16.583 1.00 71.94 85 ALA A CA 1
ATOM 658 C C . ALA A 1 85 ? -21.686 7.302 -17.965 1.00 71.94 85 ALA A C 1
ATOM 660 O O . ALA A 1 85 ? -20.545 6.827 -18.039 1.00 71.94 85 ALA A O 1
ATOM 661 N N . PRO A 1 86 ? -22.462 7.465 -19.051 1.00 72.50 86 PRO A N 1
ATOM 662 C CA . PRO A 1 86 ? -21.942 7.253 -20.393 1.00 72.50 86 PRO A CA 1
ATOM 663 C C . PRO A 1 86 ? -20.695 8.123 -20.603 1.00 72.50 86 PRO A C 1
ATOM 665 O O . PRO A 1 86 ? -20.659 9.250 -20.097 1.00 72.50 86 PRO A O 1
ATOM 668 N N . PRO A 1 87 ? -19.673 7.631 -21.323 1.00 74.69 87 PRO A N 1
ATOM 669 C CA . PRO A 1 87 ? -18.504 8.441 -21.630 1.00 74.69 87 PRO A CA 1
ATOM 670 C C . PRO A 1 87 ? -18.939 9.730 -22.334 1.00 74.69 87 PRO A C 1
ATOM 672 O O . PRO A 1 87 ? -19.804 9.704 -23.212 1.00 74.69 87 PRO A O 1
ATOM 675 N N . ALA A 1 88 ? -18.351 10.856 -21.926 1.00 75.62 88 ALA A N 1
ATOM 676 C CA . ALA A 1 88 ? -18.583 12.129 -22.592 1.00 75.62 88 ALA A CA 1
ATOM 677 C C . ALA A 1 88 ? -18.162 12.021 -24.072 1.00 75.62 88 ALA A C 1
ATOM 679 O O . ALA A 1 88 ? -17.170 11.343 -24.366 1.00 75.62 88 ALA A O 1
ATOM 680 N N . PRO A 1 89 ? -18.886 12.663 -25.007 1.00 75.88 89 PRO A N 1
ATOM 681 C CA . PRO A 1 89 ? -18.464 12.724 -26.399 1.00 75.88 89 PRO A CA 1
A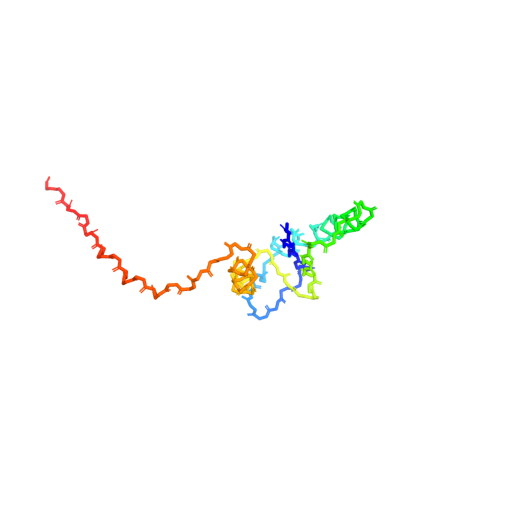TOM 682 C C . PRO A 1 89 ? -17.058 13.322 -26.485 1.00 75.88 89 PRO A C 1
ATOM 684 O O . PRO A 1 89 ? -16.781 14.356 -25.881 1.00 75.88 89 PRO A O 1
ATOM 687 N N . VAL A 1 90 ? -16.163 12.666 -27.221 1.00 75.56 90 VAL A N 1
ATOM 688 C CA . VAL A 1 90 ? -14.82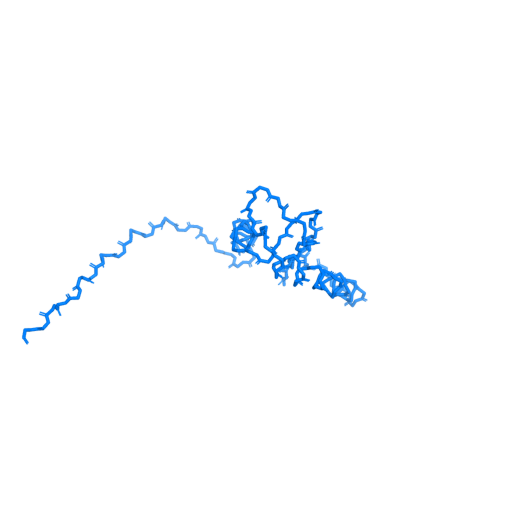7 13.204 -27.489 1.00 75.56 90 VAL A CA 1
ATOM 689 C C . VAL A 1 90 ? -14.992 14.388 -28.442 1.00 75.56 90 VAL A C 1
ATOM 691 O O . VAL A 1 90 ? -15.389 14.198 -29.590 1.00 75.56 90 VAL A O 1
ATOM 694 N N . GLU A 1 91 ? -14.712 15.606 -27.979 1.00 69.38 91 GLU A N 1
ATOM 695 C CA . GLU A 1 91 ? -14.658 16.780 -28.852 1.00 69.38 91 GLU A CA 1
ATOM 696 C C . GLU A 1 91 ? -13.449 16.656 -29.791 1.00 69.38 91 GLU A C 1
ATOM 698 O O . GLU A 1 91 ? -12.296 16.601 -29.360 1.00 69.38 91 GLU A O 1
ATOM 703 N N . THR A 1 92 ? -13.705 16.570 -31.097 1.00 68.75 92 THR A N 1
ATOM 704 C CA . THR A 1 92 ? -12.662 16.605 -32.128 1.00 68.75 92 THR A CA 1
ATOM 705 C C . THR A 1 92 ? -12.061 18.010 -32.211 1.00 68.75 92 THR A C 1
ATOM 707 O O . THR A 1 92 ? -12.828 18.966 -32.357 1.00 68.75 92 THR A O 1
ATOM 710 N N . PRO A 1 93 ? -10.724 18.173 -32.179 1.00 68.69 93 PRO A N 1
ATOM 711 C CA . PRO A 1 93 ? -10.122 19.490 -32.305 1.00 68.69 93 PRO A CA 1
ATOM 712 C C . PRO A 1 93 ? -10.392 20.048 -33.706 1.00 68.69 93 PRO A C 1
ATOM 714 O O . PRO A 1 93 ? -10.118 19.392 -34.712 1.00 68.69 93 PRO A O 1
ATOM 717 N N . VAL A 1 94 ? -10.933 21.265 -33.769 1.00 65.56 94 VAL A N 1
ATOM 718 C CA . VAL A 1 94 ? -11.100 22.013 -35.019 1.00 65.56 94 VAL A CA 1
ATOM 719 C C . VAL A 1 94 ? -9.708 22.370 -35.544 1.00 65.56 94 VAL A C 1
ATOM 721 O O . VAL A 1 94 ? -8.984 23.144 -34.922 1.00 65.56 94 VAL A O 1
ATOM 724 N N . SER A 1 95 ? -9.324 21.794 -36.684 1.00 65.94 95 SER A N 1
ATOM 725 C CA . SER A 1 95 ? -8.116 22.192 -37.410 1.00 65.94 95 SER A CA 1
ATOM 726 C C . SER A 1 95 ? -8.330 23.601 -37.969 1.00 65.94 95 SER A C 1
ATOM 728 O O . SER A 1 95 ? -9.103 23.775 -38.909 1.00 65.94 95 SER A O 1
ATOM 730 N N . GLY A 1 96 ? -7.688 24.605 -37.369 1.00 63.56 96 GLY A N 1
ATOM 731 C CA . GLY A 1 96 ? -7.611 25.957 -37.930 1.00 63.56 96 GLY A CA 1
ATOM 732 C C . GLY A 1 96 ? -6.841 25.946 -39.254 1.00 63.56 96 GLY A C 1
ATOM 733 O O . GLY A 1 96 ? -5.838 25.238 -39.362 1.00 63.56 96 GLY A O 1
ATOM 734 N N . GLY A 1 97 ? -7.379 26.655 -40.251 1.00 50.56 97 GLY A N 1
ATOM 735 C CA . GLY A 1 97 ? -6.854 26.754 -41.619 1.00 50.56 97 GLY A CA 1
ATOM 736 C C . GLY A 1 97 ? -5.816 27.843 -41.837 1.00 50.56 97 GLY A C 1
ATOM 737 O O . GLY A 1 97 ? -5.475 28.557 -40.867 1.00 50.56 97 GLY A O 1
#

pLDDT: mean 85.51, std 11.63, range [50.56, 98.44]

Secondary structure (DSSP, 8-state):
-EEEE---SB--TTS--SHHHHHHHHHHHHHHHHHHHHHHHTT--SEEEE--S-B-SSHHHHHHHHHHHHHHHHHHHTPPPPPPPPPPP-PPP----